Protein AF-S7HSX4-F1 (afdb_monomer_lite)

Sequence (144 aa):
MEKVLFVALGGGIGAALRYLLTELANLHGGVFFPYGTILANLIGSFCIGILFVFFSESSDLSPIVKLFFVTGILGGFTTFSTYNMELLTFVRTGAVFPAWPTSRSTSSAASSAAGLASPPATPCGDERRAARAARRSQVASLPS

pLDDT: mean 76.64, std 19.89, range [36.81, 98.06]

Radius of gyration: 26.57 Å; chains: 1; bounding box: 58×69×50 Å

Secondary structure (DSSP, 8-state):
-HHHHHHHHHHHHHHHHHHHHHHHHHHHH-TTS-HHHHHHHHHHHHHHHHHHHHHHH-TTS-HHHHIIIIIIIIHHH--HHHHHHHHHHHHHHT--SS--TTGGGSTTSS-SS--S-PPPPP-TTSHHHHHHHHHHHHHTT---

Structure (mmCIF, N/CA/C/O backbone):
data_AF-S7HSX4-F1
#
_entry.id   AF-S7HSX4-F1
#
loop_
_atom_site.group_PDB
_atom_site.id
_atom_site.type_symbol
_atom_site.label_atom_id
_atom_site.label_alt_id
_atom_site.label_comp_id
_atom_site.label_asym_id
_atom_site.label_entity_id
_atom_site.label_seq_id
_atom_site.pdbx_PDB_ins_code
_atom_site.Cartn_x
_atom_site.Cartn_y
_atom_site.Cartn_z
_atom_site.occupancy
_atom_site.B_iso_or_equiv
_atom_site.auth_seq_id
_atom_site.auth_comp_id
_atom_site.auth_asym_id
_atom_site.auth_atom_id
_atom_site.pdbx_PDB_model_num
ATOM 1 N N . MET A 1 1 ? -10.569 -11.715 19.790 1.00 81.12 1 MET A N 1
ATOM 2 C CA . MET A 1 1 ? -10.492 -12.326 18.444 1.00 81.12 1 MET A CA 1
ATOM 3 C C . MET A 1 1 ? -11.144 -11.470 17.364 1.00 81.12 1 MET A C 1
ATOM 5 O O . MET A 1 1 ? -10.564 -11.363 16.297 1.00 81.12 1 MET A O 1
ATOM 9 N N . GLU A 1 2 ? -12.262 -10.791 17.639 1.00 89.81 2 GLU A N 1
ATOM 10 C CA . GLU A 1 2 ? -12.949 -9.895 16.688 1.00 89.81 2 GLU A CA 1
ATOM 11 C C . GLU A 1 2 ? -12.022 -8.918 15.932 1.00 89.81 2 GLU A C 1
ATOM 13 O O . GLU A 1 2 ? -12.043 -8.870 14.707 1.00 89.81 2 GLU A O 1
ATOM 18 N N . LYS A 1 3 ? -11.122 -8.216 16.637 1.00 93.12 3 LYS A N 1
ATOM 19 C CA . LYS A 1 3 ? -10.150 -7.282 16.030 1.00 93.12 3 LYS A CA 1
ATOM 20 C C . LYS A 1 3 ? -9.316 -7.907 14.902 1.00 93.12 3 LYS A C 1
ATOM 22 O O . LYS A 1 3 ? -9.056 -7.247 13.903 1.00 93.12 3 LYS A O 1
ATOM 27 N N . VAL A 1 4 ? -8.908 -9.169 15.054 1.00 95.81 4 VAL A N 1
ATOM 28 C CA . VAL A 1 4 ? -8.093 -9.881 14.054 1.00 95.81 4 VAL A CA 1
ATOM 29 C C . VAL A 1 4 ? -8.899 -10.131 12.784 1.00 95.81 4 VAL A C 1
ATOM 31 O O . VAL A 1 4 ? -8.359 -9.983 11.694 1.00 95.81 4 VAL A O 1
ATOM 34 N N . LEU A 1 5 ? -10.193 -10.443 12.911 1.00 95.81 5 LEU A N 1
ATOM 35 C CA . LEU A 1 5 ? -11.079 -10.655 11.767 1.00 95.81 5 LEU A CA 1
ATOM 36 C C . LEU A 1 5 ? -11.207 -9.380 10.926 1.00 95.81 5 LEU A C 1
ATOM 38 O O . LEU A 1 5 ? -11.053 -9.430 9.710 1.00 95.81 5 LEU A O 1
ATOM 42 N N . PHE A 1 6 ? -11.411 -8.230 11.574 1.00 95.50 6 PHE A N 1
ATOM 43 C CA . PHE A 1 6 ? -11.463 -6.941 10.884 1.00 95.50 6 PHE A CA 1
ATOM 44 C C . PHE A 1 6 ? -10.135 -6.596 10.205 1.00 95.50 6 PHE A C 1
ATOM 46 O O . PHE A 1 6 ? -10.133 -6.183 9.049 1.00 95.50 6 PHE A O 1
ATOM 53 N N . VAL A 1 7 ? -8.999 -6.813 10.873 1.00 96.88 7 VAL A N 1
ATOM 54 C CA . VAL A 1 7 ? -7.684 -6.589 10.251 1.00 96.88 7 VAL A CA 1
ATOM 55 C C . VAL A 1 7 ? -7.469 -7.521 9.058 1.00 96.88 7 VAL A C 1
ATOM 57 O O . VAL A 1 7 ? -6.997 -7.063 8.024 1.00 96.88 7 VAL A O 1
ATOM 60 N N . ALA A 1 8 ? -7.852 -8.795 9.158 1.00 97.19 8 ALA A N 1
ATOM 61 C CA . ALA A 1 8 ? -7.722 -9.755 8.065 1.00 97.19 8 ALA A CA 1
ATOM 62 C C . ALA A 1 8 ? -8.616 -9.395 6.867 1.00 97.19 8 ALA A C 1
ATOM 64 O O . ALA A 1 8 ? -8.148 -9.408 5.731 1.00 97.19 8 ALA A O 1
ATOM 65 N N . LEU A 1 9 ? -9.875 -9.017 7.115 1.00 97.25 9 LEU A N 1
ATOM 66 C CA . LEU A 1 9 ? -10.804 -8.571 6.074 1.00 97.25 9 LEU A CA 1
ATOM 67 C C . LEU A 1 9 ? -10.312 -7.288 5.399 1.00 97.25 9 LEU A C 1
ATOM 69 O O . LEU A 1 9 ? -10.208 -7.237 4.176 1.00 97.25 9 LEU A O 1
ATOM 73 N N . GLY A 1 10 ? -9.950 -6.274 6.189 1.00 96.75 10 GLY A N 1
ATOM 74 C CA . GLY A 1 10 ? -9.401 -5.025 5.669 1.00 96.75 10 GLY A CA 1
ATOM 75 C C . GLY A 1 10 ? -8.104 -5.257 4.892 1.00 96.75 10 GLY A C 1
ATOM 76 O O . GLY A 1 10 ? -7.955 -4.751 3.785 1.00 96.75 10 GLY A O 1
ATOM 77 N N . GLY A 1 11 ? -7.198 -6.080 5.422 1.00 97.56 11 GLY A N 1
ATOM 78 C CA . GLY A 1 11 ? -5.931 -6.439 4.782 1.00 97.56 11 GLY A CA 1
ATOM 79 C C . GLY A 1 11 ? -6.115 -7.162 3.453 1.00 97.56 11 GLY A C 1
ATOM 80 O O . GLY A 1 11 ? -5.437 -6.830 2.482 1.00 97.56 11 GLY A O 1
ATOM 81 N N . GLY A 1 12 ? -7.069 -8.094 3.378 1.00 97.62 12 GLY A N 1
ATOM 82 C CA . GLY A 1 12 ? -7.435 -8.771 2.134 1.00 97.62 12 GLY A CA 1
ATOM 83 C C . GLY A 1 12 ? -7.959 -7.798 1.077 1.00 97.62 12 GLY A C 1
ATOM 84 O O . GLY A 1 12 ? -7.507 -7.834 -0.066 1.00 97.62 12 GLY A O 1
ATOM 85 N N . ILE A 1 13 ? -8.845 -6.877 1.472 1.00 98.06 13 ILE A N 1
ATOM 86 C CA . ILE A 1 13 ? -9.363 -5.821 0.589 1.00 98.06 13 ILE A CA 1
ATOM 87 C C . ILE A 1 13 ? -8.223 -4.916 0.107 1.00 98.06 13 ILE A C 1
ATOM 89 O O . ILE A 1 13 ? -8.093 -4.673 -1.090 1.00 98.06 13 ILE A O 1
ATOM 93 N N . GLY A 1 14 ? -7.361 -4.456 1.017 1.00 97.31 14 GLY A N 1
ATOM 94 C CA . GLY A 1 14 ? -6.212 -3.615 0.684 1.00 97.31 14 GLY A CA 1
ATOM 95 C C . GLY A 1 14 ? -5.258 -4.287 -0.303 1.00 97.31 14 GLY A C 1
ATOM 96 O O . GLY A 1 14 ? -4.872 -3.685 -1.305 1.00 97.31 14 GLY A O 1
ATOM 97 N N . ALA A 1 15 ? -4.930 -5.560 -0.071 1.00 97.38 15 ALA A N 1
ATOM 98 C CA . ALA A 1 15 ? -4.072 -6.333 -0.961 1.00 97.38 15 ALA A CA 1
ATOM 99 C C . ALA A 1 15 ? -4.699 -6.527 -2.353 1.00 97.38 15 ALA A C 1
ATOM 101 O O . ALA A 1 15 ? -3.995 -6.400 -3.355 1.00 97.38 15 ALA A O 1
ATOM 102 N N . ALA A 1 16 ? -6.012 -6.776 -2.426 1.00 97.69 16 ALA A N 1
ATOM 103 C CA . ALA A 1 16 ? -6.736 -6.883 -3.691 1.00 97.69 16 ALA A CA 1
ATOM 104 C C . ALA A 1 16 ? -6.741 -5.554 -4.464 1.00 97.69 16 ALA A C 1
ATOM 106 O O . ALA A 1 16 ? -6.455 -5.538 -5.659 1.00 97.69 16 ALA A O 1
ATOM 107 N N . LEU A 1 17 ? -6.990 -4.428 -3.786 1.00 96.94 17 LEU A N 1
ATOM 108 C CA . LEU A 1 17 ? -6.937 -3.096 -4.398 1.00 96.94 17 LEU A CA 1
ATOM 109 C C . LEU A 1 17 ? -5.543 -2.766 -4.933 1.00 96.94 17 LEU A C 1
ATOM 111 O O . LEU A 1 17 ? -5.421 -2.254 -6.044 1.00 96.94 17 LEU A O 1
ATOM 115 N N . ARG A 1 18 ? -4.489 -3.096 -4.176 1.00 95.56 18 ARG A N 1
ATOM 116 C CA . ARG A 1 18 ? -3.106 -2.937 -4.640 1.00 95.56 18 ARG A CA 1
ATOM 117 C C . ARG A 1 18 ? -2.855 -3.766 -5.893 1.00 95.56 18 ARG A C 1
ATOM 119 O O . ARG A 1 18 ? -2.295 -3.243 -6.847 1.00 95.56 18 ARG A O 1
ATOM 126 N N . TYR A 1 19 ? -3.278 -5.030 -5.898 1.00 94.56 19 TYR A N 1
ATOM 127 C CA . TYR A 1 19 ? -3.112 -5.907 -7.055 1.00 94.56 19 TYR A CA 1
ATOM 128 C C . TYR A 1 19 ? -3.785 -5.330 -8.308 1.00 94.56 19 TYR A C 1
ATOM 130 O O . TYR A 1 19 ? -3.142 -5.221 -9.348 1.00 94.56 19 TYR A O 1
ATOM 138 N N . LEU A 1 20 ? -5.037 -4.877 -8.190 1.00 94.62 20 LEU A N 1
ATOM 139 C CA . LEU A 1 20 ? -5.763 -4.243 -9.294 1.00 94.62 20 LEU A CA 1
ATOM 140 C C . LEU A 1 20 ? -5.089 -2.953 -9.774 1.00 94.62 20 LEU A C 1
ATOM 142 O O . LEU A 1 20 ? -5.008 -2.718 -10.978 1.00 94.62 20 LEU A O 1
ATOM 146 N N . LEU A 1 21 ? -4.584 -2.126 -8.853 1.00 92.94 21 LEU A N 1
ATOM 147 C CA . LEU A 1 21 ? -3.879 -0.896 -9.207 1.00 92.94 21 LEU A CA 1
ATOM 148 C C . LEU A 1 21 ? -2.574 -1.192 -9.952 1.00 92.94 21 LEU A C 1
ATOM 150 O O . LEU A 1 21 ? -2.280 -0.541 -10.953 1.00 92.94 21 LEU A O 1
ATOM 154 N N . THR A 1 22 ? -1.802 -2.174 -9.484 1.00 90.56 22 THR A N 1
ATOM 155 C CA . THR A 1 22 ? -0.569 -2.600 -10.150 1.00 90.56 22 THR A CA 1
ATOM 156 C C . THR A 1 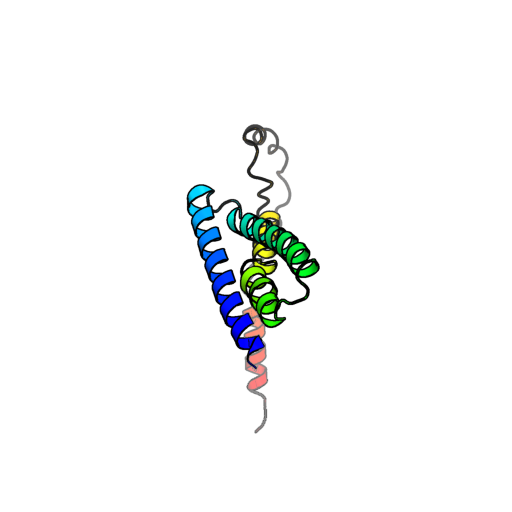22 ? -0.857 -3.147 -11.544 1.00 90.56 22 THR A C 1
ATOM 158 O O . THR A 1 22 ? -0.177 -2.760 -12.490 1.00 90.56 22 THR A O 1
ATOM 161 N N . GLU A 1 23 ? -1.897 -3.965 -11.699 1.00 90.62 23 GLU A N 1
ATOM 162 C CA . GLU A 1 23 ? -2.304 -4.495 -13.003 1.00 90.62 23 GLU A CA 1
ATOM 163 C C . GLU A 1 23 ? -2.725 -3.376 -13.965 1.00 90.62 23 GLU A C 1
ATOM 165 O O . GLU A 1 23 ? -2.239 -3.295 -15.093 1.00 90.62 23 GLU A O 1
ATOM 170 N N . LEU A 1 24 ? -3.557 -2.440 -13.500 1.00 90.00 24 LEU A N 1
ATOM 171 C CA . LEU A 1 24 ? -3.991 -1.299 -14.304 1.00 90.00 24 LEU A CA 1
ATOM 172 C C . LEU A 1 24 ? -2.815 -0.401 -14.714 1.00 90.00 24 LEU A C 1
ATOM 174 O O . LEU A 1 24 ? -2.772 0.090 -15.844 1.00 90.00 24 LEU A O 1
ATOM 178 N N . ALA A 1 25 ? -1.854 -0.192 -13.813 1.00 87.44 25 ALA A N 1
ATOM 179 C CA . ALA A 1 25 ? -0.650 0.574 -14.106 1.00 87.44 25 ALA A CA 1
ATOM 180 C C . ALA A 1 25 ? 0.231 -0.129 -15.149 1.00 87.44 25 ALA A C 1
ATOM 182 O O . ALA A 1 25 ? 0.763 0.536 -16.038 1.00 87.44 25 ALA A O 1
ATOM 183 N N . ASN A 1 26 ? 0.334 -1.461 -15.097 1.00 85.25 26 ASN A N 1
ATOM 184 C CA . ASN A 1 26 ? 1.089 -2.242 -16.078 1.00 85.25 26 ASN A CA 1
ATOM 185 C C . ASN A 1 26 ? 0.506 -2.117 -17.494 1.00 85.25 26 ASN A C 1
ATOM 187 O O . ASN A 1 26 ? 1.272 -2.057 -18.457 1.00 85.25 26 ASN A O 1
ATOM 191 N N . LEU A 1 27 ? -0.823 -2.003 -17.627 1.00 84.69 27 LEU A N 1
ATOM 192 C CA . LEU A 1 27 ? -1.491 -1.799 -18.921 1.00 84.69 27 LEU A CA 1
ATOM 193 C C . LEU A 1 27 ? -1.145 -0.452 -19.580 1.00 84.69 27 LEU A C 1
ATOM 195 O O . LEU A 1 27 ? -1.098 -0.372 -20.804 1.00 84.69 27 LEU A O 1
ATOM 199 N N . HIS A 1 28 ? -0.895 0.597 -18.789 1.00 77.19 28 HIS A N 1
ATOM 200 C CA . HIS A 1 28 ? -0.681 1.959 -19.297 1.00 77.19 28 HIS A CA 1
ATOM 201 C C . HIS A 1 28 ? 0.796 2.388 -19.329 1.00 77.19 28 HIS A C 1
ATOM 203 O O . HIS A 1 28 ? 1.173 3.205 -20.166 1.00 77.19 28 HIS A O 1
ATOM 209 N N . GLY A 1 29 ? 1.630 1.872 -18.418 1.00 67.50 29 GLY A N 1
ATOM 210 C CA . GLY A 1 29 ? 3.018 2.314 -18.211 1.00 67.50 29 GLY A CA 1
ATOM 211 C C . GLY A 1 29 ? 4.101 1.323 -18.651 1.00 67.50 29 GLY A C 1
ATOM 212 O O . GLY A 1 29 ? 5.282 1.667 -18.624 1.00 67.50 29 GLY A O 1
ATOM 213 N N . GLY A 1 30 ? 3.717 0.112 -19.073 1.00 62.81 30 GLY A N 1
ATOM 214 C CA . GLY A 1 30 ? 4.640 -0.965 -19.432 1.00 62.81 30 GLY A CA 1
ATOM 215 C C . GLY A 1 30 ? 5.374 -1.575 -18.228 1.00 62.81 30 GLY A C 1
ATOM 216 O O . GLY A 1 30 ? 5.526 -0.965 -17.176 1.00 62.81 30 GLY A O 1
ATOM 217 N N . VAL A 1 31 ? 5.880 -2.800 -18.397 1.00 65.88 31 VAL A N 1
ATOM 218 C CA . VAL A 1 31 ? 6.532 -3.602 -17.331 1.00 65.88 31 VAL A CA 1
ATOM 219 C C . VAL A 1 31 ? 7.899 -3.034 -16.904 1.00 65.88 31 VAL A C 1
ATOM 221 O O . VAL A 1 31 ? 8.534 -3.526 -15.976 1.00 65.88 31 VAL A O 1
ATOM 224 N N . PHE A 1 32 ? 8.384 -1.994 -17.584 1.00 66.69 32 PHE A N 1
ATOM 225 C CA . PHE A 1 32 ? 9.733 -1.484 -17.378 1.00 66.69 32 PHE A CA 1
ATOM 226 C C . PHE A 1 32 ? 9.912 -0.751 -16.057 1.00 66.69 32 PHE A C 1
ATOM 228 O O . PHE A 1 32 ? 11.027 -0.782 -15.556 1.00 66.69 32 PHE A O 1
ATOM 235 N N . PHE A 1 33 ? 8.876 -0.116 -15.494 1.00 75.50 33 PHE A N 1
ATOM 236 C CA . PHE A 1 33 ? 8.982 0.639 -14.243 1.00 75.50 33 PHE A CA 1
ATOM 237 C C . PHE A 1 33 ? 7.760 0.412 -13.338 1.00 75.50 33 PHE A C 1
ATOM 239 O O . PHE A 1 33 ? 6.629 0.438 -13.827 1.00 75.50 33 PHE A O 1
ATOM 246 N N . PRO A 1 34 ? 7.952 0.212 -12.019 1.00 82.19 34 PRO A N 1
ATOM 247 C CA . PRO A 1 34 ? 6.902 -0.188 -11.083 1.00 82.19 34 PRO A CA 1
ATOM 248 C C . PRO A 1 34 ? 6.007 0.988 -10.657 1.00 82.19 34 PRO A C 1
ATOM 250 O O . PRO A 1 34 ? 5.866 1.305 -9.473 1.00 82.19 34 PRO A O 1
ATOM 253 N N . TYR A 1 35 ? 5.380 1.657 -11.626 1.00 85.31 35 TYR A N 1
ATOM 254 C CA . TYR A 1 35 ? 4.500 2.798 -11.366 1.00 85.31 35 TYR A CA 1
ATOM 255 C C . TYR A 1 35 ? 3.350 2.424 -10.430 1.00 85.31 35 TYR A C 1
ATOM 257 O O . TYR A 1 35 ? 3.019 3.195 -9.534 1.00 85.31 35 TYR A O 1
ATOM 265 N N . GLY A 1 36 ? 2.781 1.226 -10.592 1.00 89.81 36 GLY A N 1
ATOM 266 C CA . GLY A 1 36 ? 1.672 0.748 -9.769 1.00 89.81 36 GLY A CA 1
ATOM 267 C C . GLY A 1 36 ? 2.024 0.634 -8.287 1.00 89.81 36 GLY A C 1
ATOM 268 O O . GLY A 1 36 ? 1.300 1.152 -7.439 1.00 89.81 36 GLY A O 1
ATOM 269 N N . THR A 1 37 ? 3.167 0.023 -7.968 1.00 92.25 37 THR A N 1
ATOM 270 C CA . THR A 1 3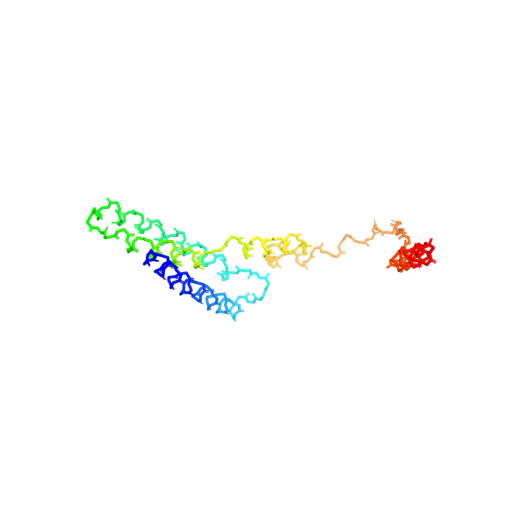7 ? 3.613 -0.171 -6.581 1.00 92.25 37 THR A CA 1
ATOM 271 C C . THR A 1 37 ? 3.982 1.155 -5.912 1.00 92.25 37 THR A C 1
ATOM 273 O O . THR A 1 37 ? 3.643 1.381 -4.747 1.00 92.25 37 THR A O 1
ATOM 276 N N . ILE A 1 38 ? 4.633 2.065 -6.643 1.00 92.00 38 ILE A N 1
ATOM 277 C CA . ILE A 1 38 ? 4.948 3.411 -6.142 1.00 92.00 38 ILE A CA 1
ATOM 278 C C . ILE A 1 38 ? 3.660 4.201 -5.891 1.00 92.00 38 ILE A C 1
ATOM 280 O O . ILE A 1 38 ? 3.508 4.805 -4.830 1.00 92.00 38 ILE A O 1
ATOM 284 N N . LEU A 1 39 ? 2.712 4.154 -6.829 1.00 92.88 39 LEU A N 1
ATOM 285 C CA . LEU A 1 39 ? 1.439 4.856 -6.718 1.00 92.88 39 LEU A CA 1
ATOM 286 C C . LEU A 1 39 ? 0.600 4.325 -5.547 1.00 92.88 39 LEU A C 1
ATOM 288 O O . LEU A 1 39 ? 0.072 5.124 -4.777 1.00 92.88 39 LEU A O 1
ATOM 292 N N . ALA A 1 40 ? 0.537 3.002 -5.359 1.00 94.75 40 ALA A N 1
ATOM 293 C CA . ALA A 1 40 ? -0.137 2.386 -4.216 1.00 94.75 40 ALA A CA 1
ATOM 294 C C . ALA A 1 40 ? 0.437 2.896 -2.885 1.00 94.75 40 ALA A C 1
ATOM 296 O O . ALA A 1 40 ? -0.301 3.340 -2.006 1.00 94.75 40 ALA A O 1
ATOM 297 N N . ASN A 1 41 ? 1.766 2.894 -2.748 1.00 95.25 41 ASN A N 1
ATOM 298 C CA . ASN A 1 41 ? 2.431 3.371 -1.538 1.00 95.25 41 ASN A CA 1
ATOM 299 C C . ASN A 1 41 ? 2.219 4.870 -1.295 1.00 95.25 41 ASN A C 1
ATOM 301 O O . ASN A 1 41 ? 2.007 5.274 -0.149 1.00 95.25 41 ASN A O 1
ATOM 305 N N . LEU A 1 42 ? 2.240 5.687 -2.352 1.00 95.75 42 LEU A N 1
ATOM 306 C CA . LEU A 1 42 ? 2.048 7.132 -2.250 1.00 95.75 42 LEU A CA 1
ATOM 307 C C . LEU A 1 42 ? 0.614 7.480 -1.833 1.00 95.75 42 LEU A C 1
ATOM 309 O O . LEU A 1 42 ? 0.420 8.210 -0.861 1.00 95.75 42 LEU A O 1
ATOM 313 N N . ILE A 1 43 ? -0.380 6.906 -2.520 1.00 96.50 43 ILE A N 1
ATOM 314 C CA . ILE A 1 43 ? -1.799 7.084 -2.190 1.00 96.50 43 ILE A CA 1
ATOM 315 C C . ILE A 1 43 ? -2.066 6.577 -0.771 1.00 96.50 43 ILE A C 1
ATOM 317 O O . ILE A 1 43 ? -2.667 7.284 0.032 1.00 96.50 43 ILE A O 1
ATOM 321 N N . GLY A 1 44 ? -1.574 5.384 -0.430 1.00 95.56 44 GLY A N 1
ATOM 322 C CA . GLY A 1 44 ? -1.793 4.789 0.884 1.00 95.56 44 GLY A CA 1
ATOM 323 C C . GLY A 1 44 ? -1.201 5.626 2.017 1.00 95.56 44 GLY A C 1
ATOM 324 O O . GLY A 1 44 ? -1.891 5.900 2.996 1.00 95.56 44 GLY A O 1
ATOM 325 N N . SER A 1 45 ? 0.038 6.101 1.867 1.00 94.88 45 SER A N 1
ATOM 326 C CA . SER A 1 45 ? 0.696 6.949 2.873 1.00 94.88 45 SER A CA 1
ATOM 327 C C . SER A 1 45 ? -0.010 8.297 3.040 1.00 94.88 45 SER A C 1
ATOM 329 O O . SER A 1 45 ? -0.182 8.771 4.163 1.00 94.88 45 SER A O 1
ATOM 331 N N . PHE A 1 46 ? -0.483 8.890 1.941 1.00 96.56 46 PHE A N 1
ATOM 332 C CA . PHE A 1 46 ? -1.277 10.116 1.983 1.00 96.56 46 PHE A CA 1
ATOM 333 C C . PHE A 1 46 ? -2.619 9.905 2.704 1.00 96.56 46 PHE A C 1
ATOM 335 O O . PHE A 1 46 ? -2.970 10.675 3.599 1.00 96.56 46 PHE A O 1
ATOM 342 N N . CYS A 1 47 ? -3.334 8.820 2.390 1.00 96.19 47 CYS A N 1
ATOM 343 C CA . CYS A 1 47 ? -4.576 8.455 3.070 1.00 96.19 47 CYS A CA 1
ATOM 344 C C . CYS A 1 47 ? -4.368 8.202 4.570 1.00 96.19 47 CYS A C 1
ATOM 346 O O . CYS A 1 47 ? -5.201 8.628 5.368 1.00 96.19 47 CYS A O 1
ATOM 348 N N . ILE A 1 48 ? -3.259 7.563 4.972 1.00 94.44 48 ILE A N 1
ATOM 349 C CA . ILE A 1 48 ? -2.906 7.395 6.392 1.00 94.44 48 ILE A CA 1
ATOM 350 C C . ILE A 1 48 ? -2.755 8.762 7.068 1.00 94.44 48 ILE A C 1
ATOM 352 O O . ILE A 1 48 ? -3.268 8.940 8.169 1.00 94.44 48 ILE A O 1
ATOM 356 N N . GLY A 1 49 ? -2.102 9.730 6.416 1.00 93.25 49 GLY A N 1
ATOM 357 C CA . GLY A 1 49 ? -1.959 11.093 6.934 1.00 93.25 49 GLY A CA 1
ATOM 358 C C . GLY A 1 49 ? -3.304 11.790 7.165 1.00 93.25 49 GLY A C 1
ATOM 359 O O . GLY A 1 49 ? -3.534 12.332 8.245 1.00 93.25 49 GLY A O 1
ATOM 360 N N . ILE A 1 50 ? -4.227 11.708 6.200 1.00 94.62 50 ILE A N 1
ATOM 361 C CA . ILE A 1 50 ? -5.589 12.258 6.343 1.00 94.62 50 ILE A CA 1
ATOM 362 C C . ILE A 1 50 ? -6.329 11.586 7.503 1.00 94.62 50 ILE A C 1
ATOM 364 O O . ILE A 1 50 ? -6.901 12.261 8.357 1.00 94.62 50 ILE A O 1
ATOM 368 N N . LEU A 1 51 ? -6.300 10.253 7.560 1.00 91.88 51 LEU A N 1
ATOM 369 C CA . LEU A 1 51 ? -6.970 9.492 8.614 1.00 91.88 51 LEU A CA 1
ATOM 370 C C . LEU A 1 51 ? -6.364 9.752 9.991 1.00 91.88 51 LEU A C 1
ATOM 372 O O . LEU A 1 51 ? -7.084 9.738 10.985 1.00 91.88 51 LEU A O 1
ATOM 376 N N . PHE A 1 52 ? -5.059 10.008 10.066 1.00 90.12 52 PHE A N 1
ATOM 377 C CA . PHE A 1 52 ? -4.395 10.371 11.310 1.00 90.12 52 PHE A CA 1
ATOM 378 C C . PHE A 1 52 ? -4.958 11.676 11.880 1.00 90.12 52 PHE A C 1
ATOM 380 O O . PHE A 1 52 ? -5.319 11.707 13.055 1.00 90.12 52 PHE A O 1
ATOM 387 N N . VAL A 1 53 ? -5.097 12.713 11.048 1.00 91.38 53 VAL A N 1
ATOM 388 C CA . VAL A 1 53 ? -5.705 13.990 11.459 1.00 91.38 53 VAL A CA 1
ATOM 389 C C . VAL A 1 53 ? -7.175 13.788 11.828 1.00 91.38 53 VAL A C 1
ATOM 391 O O . VAL A 1 53 ? -7.592 14.173 12.916 1.00 91.38 53 VAL A O 1
ATOM 394 N N . PHE A 1 54 ? -7.938 13.090 10.986 1.00 90.19 54 PHE A N 1
ATOM 395 C CA . PHE A 1 54 ? -9.359 12.829 11.223 1.00 90.19 54 PHE A CA 1
ATOM 396 C C . PHE A 1 54 ? -9.623 12.099 12.552 1.00 90.19 54 PHE A C 1
ATOM 398 O O . PHE A 1 54 ? -10.520 12.470 13.310 1.00 90.19 54 PHE A O 1
ATOM 405 N N . PHE A 1 55 ? -8.817 11.084 12.877 1.00 88.00 55 PHE A N 1
ATOM 406 C CA . PHE A 1 55 ? -8.912 10.372 14.154 1.00 88.00 55 PHE A CA 1
ATOM 407 C C . PHE A 1 55 ? -8.365 11.163 15.342 1.00 88.00 55 PHE A C 1
ATOM 409 O O . PHE A 1 55 ? -8.694 10.825 16.474 1.00 88.00 55 PHE A O 1
ATOM 416 N N . SER A 1 56 ? -7.527 12.175 15.112 1.00 85.19 56 SER A N 1
ATOM 417 C CA . SER A 1 56 ? -7.078 13.075 16.174 1.00 85.19 56 SER A CA 1
ATOM 418 C C . SER A 1 56 ? -8.175 14.050 16.598 1.00 85.19 56 SER A C 1
ATOM 420 O O . SER A 1 56 ? -8.208 14.437 17.761 1.00 85.19 56 SER A O 1
ATOM 422 N N . GLU A 1 57 ? -9.056 14.451 15.678 1.00 85.94 57 GLU A N 1
ATOM 423 C CA . GLU A 1 57 ? -10.193 15.333 15.982 1.00 85.94 57 GLU A CA 1
ATOM 424 C C . GLU A 1 57 ? -11.427 14.561 16.470 1.00 85.94 57 GLU A C 1
ATOM 426 O O . GLU A 1 57 ? -12.248 15.089 17.217 1.00 85.94 57 GLU A O 1
ATOM 431 N N . SER A 1 58 ? -11.549 13.289 16.083 1.00 77.62 58 SER A N 1
ATOM 432 C CA . SER A 1 58 ? -12.710 12.447 16.385 1.00 77.62 58 SER A CA 1
ATOM 433 C C . SER A 1 58 ? -12.442 11.501 17.563 1.00 77.62 58 SER A C 1
ATOM 435 O O . SER A 1 58 ? -12.184 10.311 17.371 1.00 77.62 58 SER A O 1
ATOM 437 N N . SER A 1 59 ? -12.528 12.025 18.788 1.00 66.38 59 SER A N 1
ATOM 438 C CA . SER A 1 59 ? -12.258 11.295 20.044 1.00 66.38 59 SER A CA 1
ATOM 439 C C . SER A 1 59 ? -13.188 10.099 20.313 1.00 66.38 59 SER A C 1
ATOM 441 O O . SER A 1 59 ? -12.801 9.185 21.037 1.00 66.38 59 SER A O 1
ATOM 443 N N . ASP A 1 60 ? -14.392 10.086 19.731 1.00 80.81 60 ASP A N 1
ATOM 444 C CA . ASP A 1 60 ? -15.441 9.082 19.998 1.00 80.81 60 ASP A CA 1
ATOM 445 C C . ASP A 1 60 ? -15.438 7.873 19.043 1.00 80.81 60 ASP A C 1
ATOM 447 O O . ASP A 1 60 ? -16.281 6.977 19.147 1.00 80.81 60 ASP A O 1
ATOM 451 N N . LEU A 1 61 ? -14.510 7.803 18.083 1.00 82.62 61 LEU A N 1
ATOM 452 C CA . LEU A 1 61 ? -14.496 6.690 17.134 1.00 82.62 61 LEU A CA 1
ATOM 453 C C . LEU A 1 61 ? -14.006 5.389 17.772 1.00 82.62 61 LEU A C 1
ATOM 455 O O . LEU A 1 61 ? -12.952 5.323 18.407 1.00 82.62 61 LEU A O 1
ATOM 459 N N . SER A 1 62 ? -14.750 4.308 17.517 1.00 87.75 62 SER A N 1
ATOM 460 C CA . SER A 1 62 ? -14.398 2.980 18.016 1.00 87.75 62 SER A CA 1
ATOM 461 C C . SER A 1 62 ? -12.998 2.560 17.537 1.00 87.75 62 SER A C 1
ATOM 463 O O . SER A 1 62 ? -12.713 2.611 16.332 1.00 87.75 62 SER A O 1
ATOM 465 N N . PRO A 1 63 ? -12.133 2.041 18.432 1.00 89.00 63 PRO A N 1
ATOM 466 C CA . PRO A 1 63 ? -10.794 1.570 18.080 1.00 89.00 63 PRO A CA 1
ATOM 467 C C . PRO A 1 63 ? -10.774 0.515 16.965 1.00 89.00 63 PRO A C 1
ATOM 469 O O . PRO A 1 63 ? -9.761 0.352 16.284 1.00 89.00 63 PRO A O 1
ATOM 472 N N . ILE A 1 64 ? -11.883 -0.210 16.770 1.00 92.56 64 ILE A N 1
ATOM 473 C CA . ILE A 1 64 ? -11.993 -1.251 15.744 1.00 92.56 64 ILE A CA 1
ATOM 474 C C . ILE A 1 64 ? -12.013 -0.663 14.330 1.00 92.56 64 ILE A C 1
ATOM 476 O O . ILE A 1 64 ? -11.425 -1.241 13.420 1.00 92.56 64 ILE A O 1
ATOM 480 N N . VAL A 1 65 ? -12.609 0.522 14.166 1.00 91.50 65 VAL A N 1
ATOM 481 C CA . VAL A 1 65 ? -12.681 1.242 12.888 1.00 91.50 65 VAL A CA 1
ATOM 482 C C . VAL A 1 65 ? -11.283 1.697 12.482 1.00 91.50 65 VAL A C 1
ATOM 484 O O . VAL A 1 65 ? -10.849 1.459 11.355 1.00 91.50 65 VAL A O 1
ATOM 487 N N . LYS A 1 66 ? -10.525 2.258 13.431 1.00 91.88 66 LYS A N 1
ATOM 488 C CA . LYS A 1 66 ? -9.126 2.643 13.210 1.00 91.88 66 LYS A CA 1
ATOM 489 C C . LYS A 1 66 ? -8.266 1.443 12.805 1.00 91.88 66 LYS A C 1
ATOM 491 O O . LYS A 1 66 ? -7.495 1.549 11.854 1.00 91.88 66 LYS A O 1
ATOM 496 N N . LEU A 1 67 ? -8.426 0.298 13.476 1.00 93.62 67 LEU A N 1
ATOM 497 C CA . LEU A 1 67 ? -7.726 -0.941 13.115 1.00 93.62 67 LEU A CA 1
ATOM 498 C C . LEU A 1 67 ? -8.089 -1.419 11.704 1.00 93.62 67 LEU A C 1
ATOM 500 O O . LEU A 1 67 ? -7.202 -1.787 10.939 1.00 93.62 67 LEU A O 1
ATOM 504 N N . PHE A 1 68 ? -9.376 -1.406 11.357 1.00 95.56 68 PHE A N 1
ATOM 505 C CA . PHE A 1 68 ? -9.862 -1.864 10.058 1.00 95.56 68 PHE A CA 1
ATOM 506 C C . PHE A 1 68 ? -9.304 -1.025 8.901 1.00 95.56 68 PHE A C 1
ATOM 508 O O . PHE A 1 68 ? -8.770 -1.582 7.943 1.00 95.56 68 PHE A O 1
ATOM 515 N N . PHE A 1 69 ? -9.373 0.306 9.002 1.00 95.31 69 PHE A N 1
ATOM 516 C CA . PHE A 1 69 ? -8.920 1.198 7.931 1.00 95.31 69 PHE A CA 1
ATOM 517 C C . PHE A 1 69 ? -7.398 1.337 7.871 1.00 95.31 69 PHE A C 1
ATOM 519 O O . PHE A 1 69 ? -6.818 1.202 6.796 1.00 95.31 69 PHE A O 1
ATOM 526 N N . VAL A 1 70 ? -6.738 1.592 9.005 1.00 94.69 70 VAL A N 1
ATOM 527 C CA . VAL A 1 70 ? -5.295 1.884 9.019 1.00 94.69 70 VAL A CA 1
ATOM 528 C C . VAL A 1 70 ? -4.487 0.600 8.923 1.00 94.69 70 VAL A C 1
ATOM 530 O O . VAL A 1 70 ? -3.676 0.443 8.018 1.00 94.69 70 VAL A O 1
ATOM 533 N N . THR A 1 71 ? -4.704 -0.335 9.846 1.00 95.38 71 THR A N 1
ATOM 534 C CA . THR A 1 71 ? -3.910 -1.568 9.904 1.00 95.38 71 THR A CA 1
ATOM 535 C C . THR A 1 71 ? -4.373 -2.590 8.871 1.00 95.38 71 THR A C 1
ATOM 537 O O . THR A 1 71 ? -3.540 -3.266 8.279 1.00 95.38 71 THR A O 1
ATOM 540 N N . GLY A 1 72 ? -5.683 -2.697 8.642 1.00 96.81 72 GLY A N 1
ATOM 541 C CA . GLY A 1 72 ? -6.255 -3.576 7.628 1.00 96.81 72 GLY A CA 1
ATOM 542 C C . GLY A 1 72 ? -6.042 -3.023 6.221 1.00 96.81 72 GLY A C 1
ATOM 543 O O . GLY A 1 72 ? -5.093 -3.400 5.542 1.00 96.81 72 GLY A O 1
ATOM 544 N N . ILE A 1 73 ? -6.931 -2.133 5.774 1.00 97.44 73 ILE A N 1
ATOM 545 C CA . ILE A 1 73 ? -6.981 -1.681 4.375 1.00 97.44 73 ILE A CA 1
ATOM 546 C C . ILE A 1 73 ? -5.670 -1.026 3.943 1.00 97.44 73 ILE A C 1
ATOM 548 O O . ILE A 1 73 ? -5.050 -1.485 2.988 1.00 97.44 73 ILE A O 1
ATOM 552 N N . LEU A 1 74 ? -5.216 0.019 4.636 1.00 96.88 74 LEU A N 1
ATOM 553 C CA . LEU A 1 74 ? -4.019 0.755 4.214 1.00 96.88 74 LEU A CA 1
ATOM 554 C C . LEU A 1 74 ? -2.739 -0.056 4.427 1.00 96.88 74 LEU A C 1
ATOM 556 O O . LEU A 1 74 ? -1.831 0.010 3.599 1.00 96.88 74 LEU A O 1
ATOM 560 N N . GLY A 1 75 ? -2.691 -0.880 5.476 1.00 96.19 75 GLY A N 1
ATOM 561 C CA . GLY A 1 75 ? -1.594 -1.819 5.704 1.00 96.19 75 GLY A CA 1
ATOM 562 C C . GLY A 1 75 ? -1.470 -2.878 4.603 1.00 96.19 75 GLY A C 1
ATOM 563 O O . GLY A 1 75 ? -0.361 -3.192 4.190 1.00 96.19 75 GLY A O 1
ATOM 564 N N . GLY A 1 76 ? -2.589 -3.400 4.087 1.00 96.19 76 GLY A N 1
ATOM 565 C CA . GLY A 1 76 ? -2.595 -4.344 2.959 1.00 96.19 76 GLY A CA 1
ATOM 566 C C . GLY A 1 76 ? -2.392 -3.685 1.588 1.00 96.19 76 GLY A C 1
ATOM 567 O O . GLY A 1 76 ? -1.837 -4.300 0.670 1.00 96.19 76 GLY A O 1
ATOM 568 N N . PHE A 1 77 ? -2.844 -2.436 1.446 1.00 97.44 77 PHE A N 1
ATOM 569 C CA . PHE A 1 77 ? -2.728 -1.642 0.223 1.00 97.44 77 PHE A CA 1
ATOM 570 C C . PHE A 1 77 ? -1.311 -1.116 -0.018 1.00 97.44 77 PHE A C 1
ATOM 572 O O . PHE A 1 77 ? -0.881 -1.009 -1.162 1.00 97.44 77 PHE A O 1
ATOM 579 N N . THR A 1 78 ? -0.563 -0.820 1.043 1.00 96.50 78 THR A N 1
ATOM 580 C CA . THR A 1 78 ? 0.849 -0.424 0.959 1.00 96.50 78 THR A CA 1
ATOM 581 C C . THR A 1 78 ? 1.766 -1.646 1.054 1.00 96.50 78 THR A C 1
ATOM 583 O O . THR A 1 78 ? 1.408 -2.687 1.602 1.00 96.50 78 THR A O 1
ATOM 586 N N . THR A 1 79 ? 2.958 -1.581 0.460 1.00 96.25 79 THR A N 1
ATOM 587 C CA . THR A 1 79 ? 3.911 -2.697 0.479 1.00 96.25 79 THR A CA 1
ATOM 5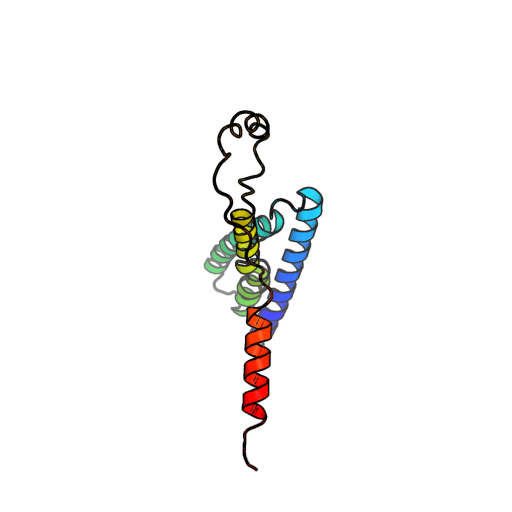88 C C . THR A 1 79 ? 5.357 -2.226 0.377 1.00 96.25 79 THR A C 1
ATOM 590 O O . THR A 1 79 ? 5.748 -1.526 -0.557 1.00 96.25 79 THR A O 1
ATOM 593 N N . PHE A 1 80 ? 6.187 -2.668 1.320 1.00 93.44 80 PHE A N 1
ATOM 594 C CA . PHE A 1 80 ? 7.632 -2.433 1.272 1.00 93.44 80 PHE A CA 1
ATOM 595 C C . PHE A 1 80 ? 8.388 -3.580 0.588 1.00 93.44 80 PHE A C 1
ATOM 597 O O . PHE A 1 80 ? 9.388 -3.358 -0.089 1.00 93.44 80 PHE A O 1
ATOM 604 N N . SER A 1 81 ? 7.908 -4.820 0.724 1.00 92.62 81 SER A N 1
ATOM 605 C CA . SER A 1 81 ? 8.577 -6.000 0.164 1.00 92.62 81 SER A CA 1
ATOM 606 C C . SER A 1 81 ? 8.565 -6.004 -1.363 1.00 92.62 81 SER A C 1
ATOM 608 O O . SER A 1 81 ? 9.606 -6.239 -1.974 1.00 92.62 81 SER A O 1
ATOM 610 N N . THR A 1 82 ? 7.415 -5.703 -1.979 1.00 92.19 82 THR A N 1
ATOM 611 C CA . THR A 1 82 ? 7.302 -5.620 -3.445 1.00 92.19 82 THR A CA 1
ATOM 612 C C . THR A 1 82 ? 8.144 -4.463 -3.978 1.00 92.19 82 THR A C 1
ATOM 614 O O . THR A 1 82 ? 8.966 -4.678 -4.863 1.00 92.19 82 THR A O 1
ATOM 617 N N . TYR A 1 83 ? 8.048 -3.291 -3.343 1.00 91.12 83 TYR A N 1
ATOM 618 C CA . TYR A 1 83 ? 8.834 -2.112 -3.707 1.00 91.12 83 TYR A CA 1
ATOM 619 C C . TYR A 1 83 ? 10.349 -2.378 -3.686 1.00 91.12 83 TYR A C 1
ATOM 621 O O . TYR A 1 83 ? 11.055 -2.044 -4.634 1.00 91.12 83 TYR A O 1
ATOM 629 N N . ASN A 1 84 ? 10.865 -3.042 -2.645 1.00 92.12 84 ASN A N 1
ATOM 630 C CA . ASN A 1 84 ? 12.289 -3.383 -2.579 1.00 92.12 84 ASN A CA 1
ATOM 631 C C . ASN A 1 84 ? 12.715 -4.405 -3.628 1.00 92.12 84 ASN A C 1
ATOM 633 O O . ASN A 1 84 ? 13.816 -4.299 -4.158 1.00 92.12 84 ASN A O 1
ATOM 637 N N . MET A 1 85 ? 11.884 -5.409 -3.918 1.00 91.25 85 MET A N 1
ATOM 638 C CA . MET A 1 85 ? 12.194 -6.379 -4.972 1.00 91.25 85 MET A CA 1
ATOM 639 C C . MET A 1 85 ? 12.302 -5.697 -6.337 1.00 91.25 85 MET A C 1
ATOM 641 O O . MET A 1 85 ? 13.232 -5.976 -7.096 1.00 91.25 85 MET A O 1
ATOM 645 N N . GLU A 1 86 ? 11.394 -4.770 -6.630 1.00 88.44 86 GLU A N 1
ATOM 646 C CA . GLU A 1 86 ? 11.418 -3.982 -7.860 1.00 88.44 86 GLU A CA 1
ATOM 647 C C . GLU A 1 86 ? 12.648 -3.066 -7.902 1.00 88.44 86 GLU A C 1
ATOM 649 O O . GLU A 1 86 ? 13.377 -3.072 -8.891 1.00 88.44 86 GLU A O 1
ATOM 654 N N . LEU A 1 87 ? 12.957 -2.369 -6.803 1.00 86.81 87 LEU A N 1
ATOM 655 C CA . LEU A 1 87 ? 14.151 -1.529 -6.677 1.00 86.81 87 LEU A CA 1
ATOM 656 C C . LEU A 1 87 ? 15.448 -2.331 -6.870 1.00 86.81 87 LEU A C 1
ATOM 658 O O . LEU A 1 87 ? 16.333 -1.915 -7.614 1.00 86.81 87 LEU A O 1
ATOM 662 N N . LEU A 1 88 ? 15.568 -3.500 -6.235 1.00 89.00 88 LEU A N 1
ATOM 663 C CA . LEU A 1 88 ? 16.729 -4.382 -6.388 1.00 89.00 88 LEU A CA 1
ATOM 664 C C . LEU A 1 88 ? 16.863 -4.898 -7.819 1.00 89.00 88 LEU A C 1
ATOM 666 O O . LEU A 1 88 ? 17.978 -5.011 -8.327 1.00 89.00 88 LEU A O 1
ATOM 670 N N . THR A 1 89 ? 15.743 -5.210 -8.469 1.00 86.19 89 THR A N 1
ATOM 671 C CA . THR A 1 89 ? 15.729 -5.609 -9.880 1.00 86.19 89 THR A CA 1
ATOM 672 C C . THR A 1 89 ? 16.254 -4.474 -10.752 1.00 86.19 89 THR A C 1
ATOM 674 O O . THR A 1 89 ? 17.153 -4.701 -11.554 1.00 86.19 89 THR A O 1
ATOM 677 N N . PHE A 1 90 ? 15.786 -3.250 -10.513 1.00 80.50 90 PHE A N 1
ATOM 678 C CA . PHE A 1 90 ? 16.255 -2.032 -11.174 1.00 80.50 90 PHE A CA 1
ATOM 679 C C . PHE A 1 90 ? 17.760 -1.792 -11.020 1.00 80.50 90 PHE A C 1
ATOM 681 O O . PHE A 1 90 ? 18.462 -1.537 -11.998 1.00 80.50 90 PHE A O 1
ATOM 688 N N . VAL A 1 91 ? 18.270 -1.906 -9.792 1.00 84.69 91 VAL A N 1
ATOM 689 C CA . VAL A 1 91 ? 19.698 -1.728 -9.494 1.00 84.69 91 VAL A CA 1
ATOM 690 C C . VAL A 1 91 ? 20.539 -2.804 -10.186 1.00 84.69 91 VAL A C 1
ATOM 692 O O . VAL A 1 91 ? 21.608 -2.503 -10.711 1.00 84.69 91 VAL A O 1
ATOM 695 N N . ARG A 1 92 ? 20.059 -4.053 -10.229 1.00 85.62 92 ARG A N 1
ATOM 696 C CA . ARG A 1 92 ? 20.771 -5.175 -10.864 1.00 85.62 92 ARG A CA 1
ATOM 697 C C . ARG A 1 92 ? 20.795 -5.095 -12.385 1.00 85.62 92 ARG A C 1
ATOM 699 O O . ARG A 1 92 ? 21.796 -5.480 -12.980 1.00 85.62 92 ARG A O 1
ATOM 706 N N . THR A 1 93 ? 19.714 -4.645 -13.017 1.00 81.69 93 THR A N 1
ATOM 707 C CA . THR A 1 93 ? 19.642 -4.554 -14.483 1.00 81.69 93 THR A CA 1
ATOM 708 C C . THR A 1 93 ? 20.356 -3.325 -15.036 1.00 81.69 93 THR A C 1
ATOM 710 O O . THR A 1 93 ? 20.509 -3.217 -16.249 1.00 81.69 93 THR A O 1
ATOM 713 N N . GLY A 1 94 ? 20.792 -2.392 -14.179 1.00 70.12 94 GLY A N 1
ATOM 714 C CA . GLY A 1 94 ? 21.381 -1.130 -14.626 1.00 70.12 94 GLY A CA 1
ATOM 715 C C . GLY A 1 94 ? 20.398 -0.289 -15.443 1.00 70.12 94 GLY A C 1
ATOM 716 O O . GLY A 1 94 ? 20.822 0.594 -16.185 1.00 70.12 94 GLY A O 1
ATOM 717 N N . ALA A 1 95 ? 19.091 -0.556 -15.319 1.00 65.50 95 ALA A N 1
ATOM 718 C CA . ALA A 1 95 ? 18.029 0.246 -15.905 1.00 65.50 95 ALA A CA 1
ATOM 719 C C . ALA A 1 95 ? 17.909 1.549 -15.106 1.00 65.50 95 ALA A C 1
ATOM 721 O O . ALA A 1 95 ? 16.944 1.787 -14.387 1.00 65.50 95 ALA A O 1
ATOM 722 N N . VAL A 1 96 ? 18.946 2.385 -15.179 1.00 55.62 96 VAL A N 1
ATOM 723 C CA . VAL A 1 96 ? 18.899 3.763 -14.703 1.00 55.62 96 VAL A CA 1
ATOM 724 C C . VAL A 1 96 ? 17.689 4.389 -15.384 1.00 55.62 96 VAL A C 1
ATOM 726 O O . VAL A 1 96 ? 17.609 4.300 -16.606 1.00 55.62 96 VAL A O 1
ATOM 729 N N . PHE A 1 97 ? 16.746 4.888 -14.573 1.00 55.03 97 PHE A N 1
ATOM 730 C CA . PHE A 1 97 ? 15.639 5.803 -14.891 1.00 55.03 97 PHE A CA 1
ATOM 731 C C . PHE A 1 97 ? 15.313 5.869 -16.387 1.00 55.03 97 PHE A C 1
ATOM 733 O O . PHE A 1 97 ? 16.174 6.402 -17.086 1.00 55.03 97 PHE A O 1
ATOM 740 N N . PRO A 1 98 ? 14.144 5.377 -16.875 1.00 52.56 98 PRO A N 1
ATOM 741 C CA . PRO A 1 98 ? 13.866 5.196 -18.304 1.00 52.56 98 PRO A CA 1
ATOM 742 C C . PRO A 1 98 ? 14.463 6.364 -19.050 1.00 52.56 98 PRO A C 1
ATOM 744 O O . PRO A 1 98 ? 14.021 7.497 -18.851 1.00 52.56 98 PRO A O 1
ATOM 747 N N . ALA A 1 99 ? 15.580 6.063 -19.720 1.00 46.50 99 ALA A N 1
ATOM 748 C CA . ALA A 1 99 ? 16.501 7.056 -20.217 1.00 46.50 99 ALA A CA 1
ATOM 749 C C . ALA A 1 99 ? 15.669 8.165 -20.837 1.00 46.50 99 ALA A C 1
ATOM 751 O O . ALA A 1 99 ? 14.962 7.920 -21.819 1.00 46.50 99 ALA A O 1
ATOM 752 N N . TRP A 1 100 ? 15.712 9.360 -20.235 1.00 43.78 100 TRP A N 1
ATOM 753 C CA . TRP A 1 100 ? 15.295 10.563 -20.935 1.00 43.78 100 TRP A CA 1
ATOM 754 C C . TRP A 1 100 ? 15.875 10.421 -22.351 1.00 43.78 100 TRP A C 1
ATOM 756 O O . TRP A 1 100 ? 17.059 10.078 -22.451 1.00 43.78 100 TRP A O 1
ATOM 766 N N . PRO A 1 101 ? 15.078 10.539 -23.430 1.00 51.97 101 PRO A N 1
ATOM 767 C CA . PRO A 1 101 ? 15.413 9.979 -24.747 1.00 51.97 101 PRO A CA 1
ATOM 768 C C . PRO A 1 101 ? 16.717 10.490 -25.398 1.00 51.97 101 PRO A C 1
ATOM 770 O O . PRO A 1 101 ? 17.037 10.108 -26.517 1.00 51.97 101 PRO A O 1
ATOM 773 N N . THR A 1 102 ? 17.517 11.305 -24.715 1.00 51.50 102 THR A N 1
ATOM 774 C CA . THR A 1 102 ? 18.826 11.800 -25.153 1.00 51.50 102 THR A CA 1
ATOM 775 C C . THR A 1 102 ? 20.029 10.906 -24.833 1.00 51.50 102 THR A C 1
ATOM 777 O O . THR A 1 102 ? 21.097 11.194 -25.364 1.00 51.50 102 THR A O 1
ATOM 780 N N . SER A 1 103 ? 19.936 9.820 -24.049 1.00 47.50 103 SER A N 1
ATOM 781 C CA . SER A 1 103 ? 21.140 8.999 -23.767 1.00 47.50 103 SER A CA 1
ATOM 782 C C . SER A 1 103 ? 21.362 7.796 -24.695 1.00 47.50 103 SER A C 1
ATOM 784 O O . SER A 1 103 ? 22.377 7.114 -24.571 1.00 47.50 103 SER A O 1
ATOM 786 N N . ARG A 1 104 ? 20.483 7.547 -25.680 1.00 47.41 104 ARG A N 1
ATOM 787 C CA . ARG A 1 104 ? 20.690 6.471 -26.677 1.00 47.41 104 ARG A CA 1
ATOM 788 C C . ARG A 1 104 ? 21.524 6.899 -27.898 1.00 47.41 104 ARG A C 1
ATOM 790 O O . ARG A 1 104 ? 21.612 6.147 -28.861 1.00 47.41 104 ARG A O 1
ATOM 797 N N . SER A 1 105 ? 22.161 8.070 -27.860 1.00 43.34 105 SER A N 1
ATOM 798 C CA . SER A 1 105 ? 22.984 8.568 -28.976 1.00 43.34 105 SER A CA 1
ATOM 799 C C . SER A 1 105 ? 24.488 8.626 -28.680 1.00 43.34 105 SER A C 1
ATOM 801 O O . SER A 1 105 ? 25.253 8.954 -29.578 1.00 43.34 105 SER A O 1
ATOM 803 N N . THR A 1 106 ? 24.950 8.305 -27.466 1.00 51.84 106 THR A N 1
ATOM 804 C CA . THR A 1 106 ? 26.377 8.449 -27.090 1.00 51.84 106 THR A CA 1
ATOM 805 C C . THR A 1 106 ? 27.104 7.146 -26.757 1.00 51.84 106 THR A C 1
ATOM 807 O O . THR A 1 106 ? 28.238 7.186 -26.288 1.00 51.84 106 THR A O 1
ATOM 810 N N . SER A 1 107 ? 26.536 5.978 -27.065 1.00 47.91 107 SER A N 1
ATOM 811 C CA . SER A 1 107 ? 27.227 4.687 -26.905 1.00 47.91 107 SER A CA 1
ATOM 812 C C . SER A 1 107 ? 27.875 4.140 -28.188 1.00 47.91 107 SER A C 1
ATOM 814 O O . SER A 1 107 ? 28.214 2.963 -28.235 1.00 47.91 107 SER A O 1
ATOM 816 N N . SER A 1 108 ? 28.132 4.972 -29.209 1.00 47.66 108 SER A N 1
ATOM 817 C CA . SER A 1 108 ? 28.990 4.582 -30.347 1.00 47.66 108 SER A CA 1
ATOM 818 C C . SER A 1 108 ? 30.449 5.051 -30.230 1.00 47.66 108 SER A C 1
ATOM 820 O O . SER A 1 108 ? 31.239 4.765 -31.123 1.00 47.66 108 SER A O 1
ATOM 822 N N . ALA A 1 109 ? 30.838 5.750 -29.153 1.00 44.53 109 ALA A N 1
ATOM 823 C CA . ALA A 1 109 ? 32.183 6.333 -29.026 1.00 44.53 109 ALA A CA 1
ATOM 824 C C . ALA A 1 109 ? 33.112 5.646 -28.000 1.00 44.53 109 ALA A C 1
ATOM 826 O O . ALA A 1 109 ? 34.265 6.045 -27.878 1.00 44.53 109 ALA A O 1
ATOM 827 N N . ALA A 1 110 ? 32.664 4.615 -27.270 1.00 46.16 110 ALA A N 1
ATOM 828 C CA . ALA A 1 110 ? 33.413 4.084 -26.119 1.00 46.16 110 ALA A CA 1
ATOM 829 C C . ALA A 1 110 ? 33.599 2.553 -26.106 1.00 46.16 110 ALA A C 1
ATOM 831 O O . ALA A 1 110 ? 33.511 1.922 -25.055 1.00 46.16 110 ALA A O 1
ATOM 832 N N . SER A 1 111 ? 33.858 1.913 -27.252 1.00 49.81 111 SER A N 1
ATOM 833 C CA . SER A 1 111 ? 34.235 0.481 -27.270 1.00 49.81 111 SER A CA 1
ATOM 834 C C . SER A 1 111 ? 35.344 0.121 -28.266 1.00 49.81 111 SER A C 1
ATOM 836 O O . SER A 1 111 ? 35.429 -1.019 -28.705 1.00 49.81 111 SER A O 1
ATOM 838 N N . SER A 1 112 ? 36.258 1.056 -28.552 1.00 46.94 112 SER A N 1
ATOM 839 C CA . SER A 1 112 ? 37.534 0.754 -29.233 1.00 46.94 112 SER A CA 1
ATOM 840 C C . SER A 1 112 ? 38.704 0.495 -28.265 1.00 46.94 112 SER A C 1
ATOM 842 O O . SER A 1 112 ? 39.848 0.453 -28.700 1.00 46.94 112 SER A O 1
ATOM 844 N N . ALA A 1 113 ? 38.459 0.326 -26.957 1.00 45.31 113 ALA A N 1
ATOM 845 C CA . ALA A 1 113 ? 39.533 0.213 -25.957 1.00 45.31 113 ALA A CA 1
ATOM 846 C C . ALA A 1 113 ? 39.277 -0.816 -24.836 1.00 45.31 113 ALA A C 1
ATOM 848 O O . ALA A 1 113 ? 39.673 -0.600 -23.696 1.00 45.31 113 ALA A O 1
ATOM 849 N N . ALA A 1 114 ? 38.627 -1.944 -25.138 1.00 43.09 114 ALA A N 1
ATOM 850 C CA . ALA A 1 114 ? 38.489 -3.058 -24.189 1.00 43.09 114 ALA A CA 1
ATOM 851 C C . ALA A 1 114 ? 38.744 -4.421 -24.856 1.00 43.09 114 ALA A C 1
ATOM 853 O O . ALA A 1 114 ? 38.024 -5.392 -24.649 1.00 43.09 114 ALA A O 1
ATOM 854 N N . GLY A 1 115 ? 39.790 -4.492 -25.680 1.00 43.12 115 GLY A N 1
ATOM 855 C CA . GLY A 1 115 ? 40.510 -5.741 -25.882 1.00 43.12 115 GLY A CA 1
ATOM 856 C C . GLY A 1 115 ? 41.560 -5.855 -24.785 1.00 43.12 115 GLY A C 1
ATOM 857 O O . GLY A 1 115 ? 42.525 -5.108 -24.842 1.00 43.12 115 GLY A O 1
ATOM 858 N N . LEU A 1 116 ? 41.334 -6.715 -23.786 1.00 46.00 116 LEU A N 1
ATOM 859 C CA . LEU A 1 116 ? 42.323 -7.453 -22.975 1.00 46.00 116 LEU A CA 1
ATOM 860 C C . LEU A 1 116 ? 41.638 -7.985 -21.700 1.00 46.00 116 LEU A C 1
ATOM 862 O O . LEU A 1 116 ? 41.018 -7.233 -20.960 1.00 46.00 116 LEU A O 1
ATOM 866 N N . ALA A 1 117 ? 41.817 -9.285 -21.448 1.00 37.97 117 ALA A N 1
ATOM 867 C CA . ALA A 1 117 ? 41.488 -10.018 -20.218 1.00 37.97 117 ALA A CA 1
ATOM 868 C C . ALA A 1 117 ? 40.020 -10.452 -19.993 1.00 37.97 117 ALA A C 1
ATOM 870 O O . ALA A 1 117 ? 39.363 -10.054 -19.037 1.00 37.97 117 ALA A 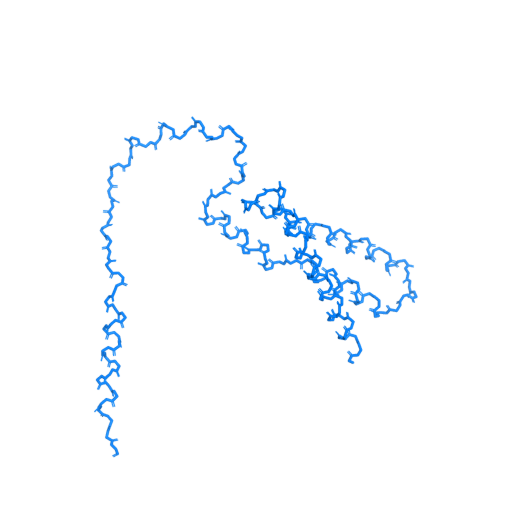O 1
ATOM 871 N N . SER A 1 118 ? 39.548 -11.401 -20.809 1.00 36.81 118 SER A N 1
ATOM 872 C CA . SER A 1 118 ? 38.599 -12.422 -20.330 1.00 36.81 118 SER A CA 1
ATOM 873 C C . SER A 1 118 ? 39.381 -13.541 -19.621 1.00 36.81 118 SER A C 1
ATOM 875 O O . SER A 1 118 ? 40.211 -14.168 -20.282 1.00 36.81 118 SER A O 1
ATOM 877 N N . PRO A 1 119 ? 39.165 -13.841 -18.326 1.00 42.41 119 PRO A N 1
ATOM 878 C CA . PRO A 1 119 ? 39.560 -15.132 -17.773 1.00 42.41 119 PRO A CA 1
ATOM 879 C C . PRO A 1 119 ? 38.571 -16.223 -18.238 1.00 42.41 119 PRO A C 1
ATOM 881 O O . PRO A 1 119 ? 37.377 -15.946 -18.383 1.00 42.41 119 PRO A O 1
ATOM 884 N N . PRO A 1 120 ? 39.040 -17.454 -18.511 1.00 44.91 120 PRO A N 1
ATOM 885 C CA . PRO A 1 120 ? 38.204 -18.516 -19.058 1.00 44.91 120 PRO A CA 1
ATOM 886 C C . PRO A 1 120 ? 37.151 -18.986 -18.048 1.00 44.91 120 PRO A C 1
ATOM 888 O O . PRO A 1 120 ? 37.415 -19.114 -16.853 1.00 44.91 120 PRO A O 1
ATOM 891 N N . ALA A 1 121 ? 35.957 -19.273 -18.565 1.00 45.59 121 ALA A N 1
ATOM 892 C CA . ALA A 1 121 ? 34.854 -19.876 -17.837 1.00 45.59 121 ALA A CA 1
ATOM 893 C C . ALA A 1 121 ? 35.277 -21.210 -17.196 1.00 45.59 121 ALA A C 1
ATOM 895 O O . ALA A 1 121 ? 35.623 -22.165 -17.892 1.00 45.59 121 ALA A O 1
ATOM 896 N N . THR A 1 122 ? 35.216 -21.295 -15.870 1.00 45.94 122 THR A N 1
ATOM 897 C CA . THR A 1 122 ? 35.274 -22.564 -15.141 1.00 45.94 122 THR A CA 1
ATOM 898 C C . THR A 1 122 ? 33.926 -23.291 -15.266 1.00 45.94 122 THR A C 1
ATOM 900 O O . THR A 1 122 ? 32.877 -22.672 -15.059 1.00 45.94 122 THR A O 1
ATOM 903 N N . PRO A 1 123 ? 33.890 -24.599 -15.585 1.00 43.91 123 PRO A N 1
ATOM 904 C CA . PRO A 1 123 ? 32.637 -25.342 -15.676 1.00 43.91 123 PRO A CA 1
ATOM 905 C C . PRO A 1 123 ? 32.030 -25.539 -14.278 1.00 43.91 123 PRO A C 1
ATOM 907 O O . PRO A 1 123 ? 32.569 -26.259 -13.441 1.00 43.91 123 PRO A O 1
ATOM 910 N N . CYS A 1 124 ? 30.870 -24.929 -14.025 1.00 50.53 124 CYS A N 1
ATOM 911 C CA . CYS A 1 124 ? 30.086 -25.044 -12.785 1.00 50.53 124 CYS A CA 1
ATOM 912 C C . CYS A 1 124 ? 29.334 -26.399 -12.688 1.00 50.53 124 CYS A C 1
ATOM 914 O O . CYS A 1 124 ? 28.124 -26.443 -12.467 1.00 50.53 124 CYS A O 1
ATOM 916 N N . GLY A 1 125 ? 30.031 -27.519 -12.928 1.00 51.91 125 GLY A N 1
ATOM 917 C CA . GLY A 1 125 ? 29.418 -28.847 -13.095 1.00 51.91 125 GLY A CA 1
ATOM 918 C C . GLY A 1 125 ? 29.908 -29.957 -12.157 1.00 51.91 125 GLY A C 1
ATOM 919 O O . GLY A 1 125 ? 29.121 -30.851 -11.833 1.00 51.91 125 GLY A O 1
ATOM 920 N N . ASP A 1 126 ? 31.156 -29.909 -11.679 1.00 57.75 126 ASP A N 1
ATOM 921 C CA . ASP A 1 126 ? 31.796 -31.102 -11.094 1.00 57.75 126 ASP A CA 1
ATOM 922 C C . ASP A 1 126 ? 31.812 -31.171 -9.560 1.00 57.75 126 ASP A C 1
ATOM 924 O O . ASP A 1 126 ? 31.691 -32.264 -8.999 1.00 57.75 126 ASP A O 1
ATOM 928 N N . GLU A 1 127 ? 31.833 -30.046 -8.839 1.00 55.72 127 GLU A N 1
ATOM 929 C CA . GLU A 1 127 ? 31.907 -30.078 -7.365 1.00 55.72 127 GLU A CA 1
ATOM 930 C C . GLU A 1 127 ? 30.671 -30.724 -6.716 1.00 55.72 127 GLU A C 1
ATOM 932 O O . GLU A 1 127 ? 30.772 -31.457 -5.728 1.00 55.72 127 GLU A O 1
ATOM 937 N N . ARG A 1 128 ? 29.481 -30.543 -7.310 1.00 55.47 128 ARG A N 1
ATOM 938 C CA . ARG A 1 128 ? 28.241 -31.166 -6.809 1.00 55.47 128 ARG A CA 1
ATOM 939 C C . ARG A 1 128 ? 28.193 -32.676 -7.064 1.00 55.47 128 ARG A C 1
ATOM 941 O O . ARG A 1 128 ? 27.542 -33.391 -6.298 1.00 55.47 128 ARG A O 1
ATOM 948 N N . ARG A 1 129 ? 28.871 -33.174 -8.108 1.00 58.09 129 ARG A N 1
ATOM 949 C CA . ARG A 1 129 ? 28.991 -34.617 -8.386 1.00 58.09 129 ARG A CA 1
ATOM 950 C C . ARG A 1 129 ? 30.016 -35.271 -7.461 1.00 58.09 129 ARG A C 1
ATOM 952 O O . ARG A 1 129 ? 29.700 -36.315 -6.891 1.00 58.09 129 ARG A O 1
ATOM 959 N N . ALA A 1 130 ? 31.156 -34.623 -7.217 1.00 58.44 130 ALA A N 1
ATOM 960 C CA . ALA A 1 130 ? 32.161 -35.091 -6.259 1.00 58.44 130 ALA A CA 1
ATOM 961 C C . ALA A 1 130 ? 31.604 -35.172 -4.822 1.00 58.44 130 ALA A C 1
ATOM 963 O O . ALA A 1 130 ? 31.743 -36.201 -4.157 1.00 58.44 130 ALA A O 1
ATOM 964 N N . ALA A 1 131 ? 30.859 -34.153 -4.374 1.00 59.03 131 ALA A N 1
ATOM 965 C CA . ALA A 1 131 ? 30.238 -34.146 -3.045 1.00 59.03 131 ALA A CA 1
ATOM 966 C C . ALA A 1 131 ? 29.154 -35.233 -2.863 1.00 59.03 131 ALA A C 1
ATOM 968 O O . ALA A 1 131 ? 28.980 -35.767 -1.764 1.00 59.03 131 ALA A O 1
ATOM 969 N N . ARG A 1 132 ? 28.427 -35.602 -3.932 1.00 60.44 132 ARG A N 1
ATOM 970 C CA . ARG A 1 132 ? 27.456 -36.716 -3.904 1.00 60.44 132 ARG A CA 1
ATOM 971 C C . ARG A 1 132 ? 28.125 -38.089 -3.924 1.00 60.44 132 ARG A C 1
ATOM 973 O O . ARG A 1 132 ? 27.596 -39.003 -3.294 1.00 60.44 132 ARG A O 1
ATOM 980 N N . ALA A 1 133 ? 29.258 -38.237 -4.610 1.00 61.81 133 ALA A N 1
ATOM 981 C CA . ALA A 1 133 ? 30.018 -39.485 -4.629 1.00 61.81 133 ALA A CA 1
ATOM 982 C C . ALA A 1 133 ? 30.638 -39.788 -3.253 1.00 61.81 133 ALA A C 1
ATOM 984 O O . ALA A 1 133 ? 30.483 -40.900 -2.753 1.00 61.81 133 ALA A O 1
ATOM 985 N N . ALA A 1 134 ? 31.218 -38.780 -2.589 1.00 59.78 134 ALA A N 1
ATOM 986 C CA . ALA A 1 134 ? 31.818 -38.929 -1.259 1.00 59.78 134 ALA A CA 1
ATOM 987 C C . ALA A 1 134 ? 30.796 -39.279 -0.157 1.00 59.78 134 ALA A C 1
ATOM 989 O O . ALA A 1 134 ? 31.090 -40.058 0.744 1.00 59.78 134 ALA A O 1
ATOM 990 N N . ARG A 1 135 ? 29.556 -38.769 -0.240 1.00 59.22 135 ARG A N 1
ATOM 991 C CA . ARG A 1 135 ? 28.487 -39.148 0.706 1.00 59.22 135 ARG A CA 1
ATOM 992 C C . ARG A 1 135 ? 27.974 -40.575 0.509 1.00 59.22 135 ARG A C 1
ATOM 994 O O . ARG A 1 135 ? 27.471 -41.164 1.459 1.00 59.22 135 ARG A O 1
ATOM 1001 N N . ARG A 1 136 ? 28.077 -41.141 -0.700 1.00 59.94 136 ARG A N 1
ATOM 1002 C CA . ARG A 1 136 ? 27.620 -42.513 -0.981 1.00 59.94 136 ARG A CA 1
ATOM 1003 C C . ARG A 1 136 ? 28.580 -43.576 -0.449 1.00 59.94 136 ARG A C 1
ATOM 1005 O O . ARG A 1 136 ? 28.109 -44.616 -0.006 1.00 59.94 136 ARG A O 1
ATOM 1012 N N . SER A 1 137 ? 29.886 -43.314 -0.450 1.00 59.34 137 SER A N 1
ATOM 1013 C CA . SER A 1 137 ? 30.879 -44.235 0.117 1.00 59.34 137 SER A CA 1
ATOM 1014 C C . SER A 1 137 ? 30.860 -44.261 1.649 1.00 59.34 137 SER A C 1
ATOM 1016 O O . SER A 1 137 ? 31.092 -45.311 2.234 1.00 59.34 137 SER A O 1
ATOM 1018 N N . GLN A 1 138 ? 30.511 -43.149 2.304 1.00 59.59 138 GLN A N 1
ATOM 1019 C CA . GLN A 1 138 ? 30.488 -43.046 3.770 1.00 59.59 138 GLN A CA 1
ATOM 1020 C C . GLN A 1 138 ? 29.280 -43.742 4.426 1.00 59.59 138 GLN A C 1
ATOM 1022 O O . GLN A 1 138 ? 29.360 -44.185 5.566 1.00 59.59 138 GLN A O 1
ATOM 1027 N N . VAL A 1 139 ? 28.162 -43.869 3.702 1.00 58.62 139 VAL A N 1
ATOM 1028 C CA . VAL A 1 139 ? 26.967 -44.600 4.171 1.00 58.62 139 VAL A CA 1
ATOM 1029 C C . VAL A 1 139 ? 27.133 -46.119 4.006 1.00 58.62 139 VAL A C 1
ATOM 1031 O O . VAL A 1 139 ? 26.488 -46.884 4.713 1.00 58.62 139 VAL A O 1
ATOM 1034 N N . ALA A 1 140 ? 28.028 -46.569 3.122 1.00 59.47 140 ALA A N 1
ATOM 1035 C CA . ALA A 1 140 ? 28.274 -47.988 2.864 1.00 59.47 140 ALA A CA 1
ATOM 1036 C C . ALA A 1 140 ? 29.222 -48.666 3.878 1.00 59.47 140 ALA A C 1
ATOM 1038 O O . ALA A 1 140 ? 29.410 -49.875 3.804 1.00 59.47 140 ALA A O 1
ATOM 1039 N N . SER A 1 141 ? 29.821 -47.916 4.811 1.00 56.38 141 SER A N 1
ATOM 1040 C CA . SER A 1 141 ? 30.807 -48.426 5.778 1.00 56.38 141 SER A CA 1
ATOM 1041 C C . SER A 1 141 ? 30.331 -48.414 7.237 1.00 56.38 141 SER A C 1
ATOM 1043 O O . SER A 1 141 ? 31.161 -48.477 8.142 1.00 56.38 141 SER A O 1
ATOM 1045 N N . LEU A 1 142 ? 29.024 -48.302 7.494 1.00 51.56 142 LEU A N 1
ATOM 1046 C CA . LEU A 1 142 ? 28.476 -48.430 8.848 1.00 51.56 142 LEU A CA 1
ATOM 1047 C C . LEU A 1 142 ? 28.255 -49.918 9.179 1.00 51.56 142 LEU A C 1
ATOM 1049 O O . LEU A 1 142 ? 27.484 -50.569 8.472 1.00 51.56 142 LEU A O 1
ATOM 1053 N N . PRO A 1 143 ? 28.912 -50.474 10.214 1.00 52.91 143 PRO A N 1
ATOM 1054 C CA . PRO A 1 143 ? 28.593 -51.810 10.699 1.00 52.91 143 PRO A CA 1
ATOM 1055 C C . PRO A 1 143 ? 27.198 -51.814 11.340 1.00 52.91 143 PRO A C 1
ATOM 1057 O O . PRO A 1 143 ? 26.825 -50.866 12.034 1.00 52.91 143 PRO A O 1
ATOM 1060 N N . SER A 1 144 ? 26.445 -52.876 11.055 1.00 56.72 144 SER A N 1
ATOM 1061 C CA . SER A 1 144 ? 25.161 -53.234 11.673 1.00 56.72 144 SER A CA 1
ATOM 1062 C C . SER A 1 144 ? 25.291 -53.540 13.157 1.00 56.72 144 SER A C 1
ATOM 1064 O O . 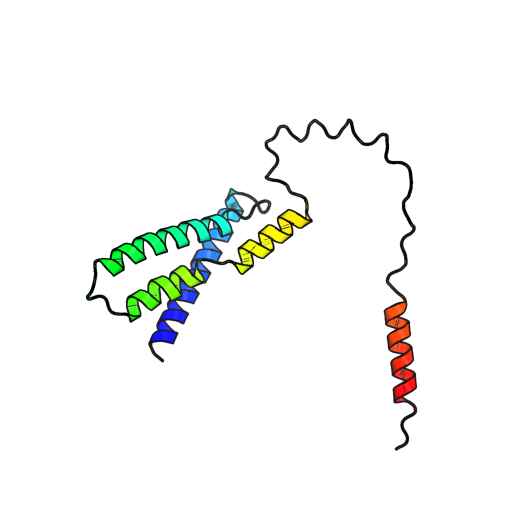SER A 1 144 ? 26.261 -54.263 13.486 1.00 56.72 144 SER A O 1
#

Foldseek 3Di:
DVLVVLQAVQLVQLLVVLVVQQVVCCVPPNPLARP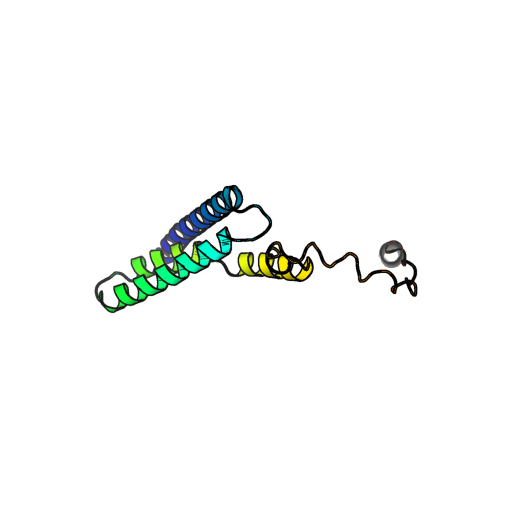SQVVLQVVLVVVLVVVVVVCVVVVPDDVSVVSNNNNRNSVNSHDDVVVVVRVVVCVVVVCPDVPPVPPVPPVVPPPPPPPDDDDDDDPPPPPVVVVVVVVVVVVVPDDD